Protein AF-A0A949UJE7-F1 (afdb_monomer_lite)

Secondary structure (DSSP, 8-state):
---------SPPEEEEE---BTTB-HHHHHHHHHHHTEEE-B-TT-TT---EEEEE---GGGHHHHS-GGGTTT--S-EEEEEHHHHHHTT-EE-EEE-HHHHHHHS-GGGGGGEEE-BSSSSS-B--GGG-EEEEESEEEPPTTTEEEEESSHHHHHHHHHHTTT--SSSEEEEHHHHT---

pLDDT: mean 89.1, std 13.37, range [36.25, 97.88]

Radius of gyration: 16.9 Å; chains: 1; bounding box: 40×35×50 Å

Sequence (183 aa):
MARAALQLPSAAMLTHFTRRSASGDAMDNLAAILRTGIIRGSTRMVRTKRVVVCLFDAPLSELNRLLVRNNRRRYEPFGIAMDKRYAFAMGARPVIYMPWPEASKMLDEQELWRVVAIDLGQTPPLDWTFEREWRIAEQLKLPSEGAVALVETWRDVDDLYERFEGAPPCAGIIPLRDLFGSA

Foldseek 3Di:
DPDDDPPDPPFQKKKAFAADDPVGGRLVLLLVCLVVLKDFFFLPQQPLSFGKGKIFRDDLLCCCVCQDPVNRVPGHQKIKMFGPVLVVVLPKDFADEEAPVCCVVPDDPVRSRSYRYWAVPDVVGDDDVNRSMIIDGGMDRHDQEGMEITHADVVSVVVQCVSVVNDRRYNYYDHSDVSNPDD

Structure (mmCIF, N/CA/C/O backbone):
data_AF-A0A949UJE7-F1
#
_entry.id   AF-A0A949UJE7-F1
#
loop_
_atom_site.group_PDB
_atom_site.id
_atom_site.type_symbol
_atom_site.label_atom_id
_atom_site.label_alt_id
_atom_site.label_comp_id
_atom_site.label_asym_id
_atom_site.label_entity_id
_atom_site.label_seq_id
_atom_site.pdbx_PDB_ins_code
_atom_site.Cartn_x
_atom_site.Cartn_y
_atom_site.Cartn_z
_atom_site.occupancy
_atom_site.B_iso_or_equiv
_atom_site.auth_seq_id
_atom_site.auth_comp_id
_atom_site.auth_asym_id
_atom_site.auth_atom_id
_atom_site.pdbx_PDB_model_num
ATOM 1 N N . MET A 1 1 ? 14.532 6.674 -28.596 1.00 40.28 1 MET A N 1
ATOM 2 C CA . MET A 1 1 ? 13.262 5.923 -28.686 1.00 40.28 1 MET A CA 1
ATOM 3 C C . MET A 1 1 ? 12.151 6.796 -28.136 1.00 40.28 1 MET A C 1
ATOM 5 O O . MET A 1 1 ? 12.329 7.355 -27.060 1.00 40.28 1 MET A O 1
ATOM 9 N N . ALA A 1 2 ? 11.066 6.987 -28.886 1.00 36.25 2 ALA A N 1
ATOM 10 C CA . ALA A 1 2 ? 9.925 7.765 -28.416 1.00 36.25 2 ALA A CA 1
ATOM 11 C C . ALA A 1 2 ? 9.284 7.031 -27.230 1.00 36.25 2 ALA A C 1
ATOM 13 O O . ALA A 1 2 ? 8.792 5.915 -27.379 1.00 36.25 2 ALA A O 1
ATOM 14 N N . ARG A 1 3 ? 9.367 7.634 -26.041 1.00 46.22 3 ARG A N 1
ATOM 15 C CA . ARG A 1 3 ? 8.728 7.131 -24.824 1.00 46.22 3 ARG A CA 1
ATOM 16 C C . ARG A 1 3 ? 7.220 7.289 -25.011 1.00 46.22 3 ARG A C 1
ATOM 18 O O . ARG A 1 3 ? 6.715 8.407 -24.991 1.00 46.22 3 ARG A O 1
ATOM 25 N N . ALA A 1 4 ? 6.520 6.190 -25.274 1.00 42.41 4 ALA A N 1
ATOM 26 C CA . ALA A 1 4 ? 5.067 6.201 -25.339 1.00 42.41 4 ALA A CA 1
ATOM 27 C C . ALA A 1 4 ? 4.520 6.452 -23.929 1.00 42.41 4 ALA A C 1
ATOM 29 O O . ALA A 1 4 ? 4.865 5.732 -22.991 1.00 42.41 4 ALA A O 1
ATOM 30 N N . ALA A 1 5 ? 3.692 7.485 -23.773 1.00 47.47 5 ALA A N 1
ATOM 31 C CA . ALA A 1 5 ? 2.951 7.696 -22.541 1.00 47.47 5 ALA A CA 1
ATOM 32 C C . ALA A 1 5 ? 2.023 6.493 -22.341 1.00 47.47 5 ALA A C 1
ATOM 34 O O . ALA A 1 5 ? 1.141 6.243 -23.164 1.00 47.47 5 ALA A O 1
ATOM 35 N N . LEU A 1 6 ? 2.252 5.723 -21.277 1.00 51.25 6 LEU A N 1
ATOM 36 C CA . LEU A 1 6 ? 1.380 4.615 -20.919 1.00 51.25 6 LEU A CA 1
ATOM 37 C C . LEU A 1 6 ? 0.020 5.218 -20.549 1.00 51.25 6 LEU A C 1
ATOM 39 O O . LEU A 1 6 ? -0.131 5.840 -19.496 1.00 51.25 6 LEU A O 1
ATOM 43 N N . GLN A 1 7 ? -0.959 5.094 -21.443 1.00 44.44 7 GLN A N 1
ATOM 44 C CA . GLN A 1 7 ? -2.322 5.531 -21.182 1.00 44.44 7 GLN A CA 1
ATOM 45 C C . GLN A 1 7 ? -2.954 4.491 -20.258 1.00 44.44 7 GLN A C 1
ATOM 47 O O . GLN A 1 7 ? -3.539 3.504 -20.700 1.00 44.44 7 GLN A O 1
ATOM 52 N N . LEU A 1 8 ? -2.758 4.673 -18.951 1.00 52.62 8 LEU A N 1
ATOM 53 C CA . LEU A 1 8 ? -3.473 3.883 -17.963 1.00 52.62 8 LEU A CA 1
ATOM 54 C C . LEU A 1 8 ? -4.967 4.122 -18.197 1.00 52.62 8 LEU A C 1
ATOM 56 O O . LEU A 1 8 ? -5.387 5.285 -18.224 1.00 52.62 8 LEU A O 1
ATOM 60 N N . PRO A 1 9 ? -5.782 3.074 -18.402 1.00 50.91 9 PRO A N 1
ATOM 61 C CA . PRO A 1 9 ? -7.221 3.264 -18.457 1.00 50.91 9 PRO A CA 1
ATOM 62 C C . PRO A 1 9 ? -7.663 4.005 -17.188 1.00 50.91 9 PRO A C 1
ATOM 64 O O . PRO A 1 9 ? -7.056 3.840 -16.131 1.00 50.91 9 PRO A O 1
ATOM 67 N N . SER A 1 10 ? -8.769 4.753 -17.255 1.00 52.16 10 SER A N 1
ATOM 68 C CA . SER A 1 10 ? -9.472 5.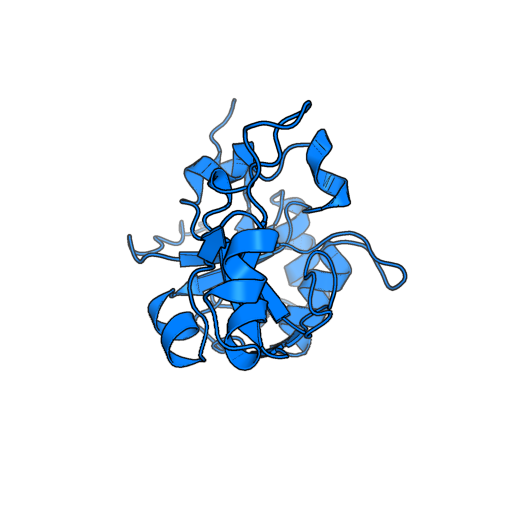328 -16.087 1.00 52.16 10 SER A CA 1
ATOM 69 C C . SER A 1 10 ? -9.968 4.256 -15.083 1.00 52.16 10 SER A C 1
ATOM 71 O O . SER A 1 10 ? -10.870 4.500 -14.279 1.00 52.16 10 SER A O 1
ATOM 73 N N . ALA A 1 11 ? -9.429 3.040 -15.161 1.00 56.62 11 ALA A N 1
ATOM 74 C CA . ALA A 1 11 ? -9.619 1.963 -14.226 1.00 56.62 11 ALA A CA 1
ATOM 75 C C . ALA A 1 11 ? -9.215 2.450 -12.835 1.00 56.62 11 ALA A C 1
ATOM 77 O O . ALA A 1 11 ? -8.152 3.037 -12.642 1.00 56.62 11 ALA A O 1
ATOM 78 N N . ALA A 1 12 ? -10.083 2.209 -11.857 1.00 79.12 12 ALA A N 1
ATOM 79 C CA . ALA A 1 12 ? -9.728 2.406 -10.467 1.00 79.12 12 ALA A CA 1
ATOM 80 C C . ALA A 1 12 ? -8.480 1.554 -10.175 1.00 79.12 12 ALA A C 1
ATOM 82 O O . ALA A 1 12 ? -8.520 0.330 -10.315 1.00 79.12 12 ALA A O 1
ATOM 83 N N . MET A 1 13 ? -7.369 2.205 -9.838 1.00 89.00 13 MET A N 1
ATOM 84 C CA . MET A 1 13 ? -6.111 1.553 -9.486 1.00 89.00 13 MET A CA 1
ATOM 85 C C . MET A 1 13 ? -5.962 1.561 -7.970 1.00 89.00 13 MET A C 1
ATOM 87 O O . MET A 1 13 ? -6.357 2.520 -7.311 1.00 89.00 13 MET A O 1
ATOM 91 N N . LEU A 1 14 ? -5.353 0.510 -7.431 1.00 94.38 14 LEU A N 1
ATOM 92 C CA . LEU A 1 14 ? -4.829 0.518 -6.074 1.00 94.38 14 LEU A CA 1
ATOM 93 C C . LEU A 1 14 ? -3.310 0.608 -6.120 1.00 94.38 14 LEU A C 1
ATOM 95 O O . LEU A 1 14 ? -2.672 -0.073 -6.926 1.00 94.38 14 LEU A O 1
ATOM 99 N N . THR A 1 15 ? -2.731 1.418 -5.238 1.00 94.88 15 THR A N 1
ATOM 100 C CA . THR A 1 15 ? -1.275 1.579 -5.142 1.00 94.88 15 THR A CA 1
ATOM 101 C C . THR A 1 15 ? -0.732 1.087 -3.810 1.00 94.88 15 THR A C 1
ATOM 103 O O . THR A 1 15 ? -1.336 1.332 -2.772 1.00 94.88 15 THR A O 1
ATOM 106 N N . HIS A 1 16 ? 0.433 0.449 -3.815 1.00 95.75 16 HIS A N 1
ATOM 107 C CA . HIS A 1 16 ? 1.223 0.136 -2.628 1.00 95.75 16 HIS A CA 1
ATOM 108 C C . HIS A 1 16 ? 2.543 0.900 -2.689 1.00 95.75 16 HIS A C 1
ATOM 110 O O . HIS A 1 16 ? 3.268 0.747 -3.669 1.00 95.75 16 HIS A O 1
ATOM 116 N N . PHE A 1 17 ? 2.882 1.665 -1.651 1.00 95.31 17 PHE A N 1
ATOM 117 C CA . PHE A 1 17 ? 4.167 2.362 -1.566 1.00 95.31 17 PHE A CA 1
ATOM 118 C C . PHE A 1 17 ? 5.094 1.712 -0.550 1.00 95.31 17 PHE A C 1
ATOM 120 O O . PHE A 1 17 ? 4.688 1.341 0.554 1.00 95.31 17 PHE A O 1
ATOM 127 N N . THR A 1 18 ? 6.359 1.608 -0.932 1.00 94.56 18 THR A N 1
ATOM 128 C CA . THR A 1 18 ? 7.440 1.131 -0.086 1.00 94.56 18 THR A CA 1
ATOM 129 C C . THR A 1 18 ? 8.048 2.297 0.693 1.00 94.56 18 THR A C 1
ATOM 131 O O . THR A 1 18 ? 7.679 3.465 0.559 1.00 94.56 18 THR A O 1
ATOM 134 N N . ARG A 1 19 ? 8.971 1.965 1.587 1.00 91.88 19 ARG A N 1
ATOM 135 C CA . ARG A 1 19 ? 9.751 2.914 2.380 1.00 91.88 19 ARG A CA 1
ATOM 136 C C . ARG A 1 19 ? 11.060 2.256 2.782 1.00 91.88 19 ARG A C 1
ATOM 138 O O . ARG A 1 19 ? 11.167 1.029 2.724 1.00 91.88 19 ARG A O 1
ATOM 145 N N . ARG A 1 20 ? 11.994 3.037 3.309 1.00 92.12 20 ARG A N 1
ATOM 146 C CA . ARG A 1 20 ? 13.190 2.527 3.970 1.00 92.12 20 ARG A CA 1
ATOM 147 C C . ARG A 1 20 ? 12.834 1.566 5.100 1.00 92.12 20 ARG A C 1
ATOM 149 O O . ARG A 1 20 ? 11.944 1.802 5.926 1.00 92.12 20 ARG A O 1
ATOM 156 N N . SER A 1 21 ? 13.596 0.489 5.139 1.00 87.12 21 SER A N 1
ATOM 157 C CA . SER A 1 21 ? 13.527 -0.586 6.116 1.00 87.12 21 SER A CA 1
ATOM 158 C C . SER A 1 21 ? 14.931 -0.897 6.637 1.00 87.12 21 SER A C 1
ATOM 160 O O . SER A 1 21 ? 15.907 -0.293 6.197 1.00 87.12 21 SER A O 1
ATOM 162 N N . ALA A 1 22 ? 15.048 -1.838 7.574 1.00 85.25 22 ALA A N 1
ATOM 163 C CA . ALA A 1 22 ? 16.358 -2.305 8.026 1.00 85.25 22 ALA A CA 1
ATOM 164 C C . ALA A 1 22 ? 17.133 -3.053 6.921 1.00 85.25 22 ALA A C 1
ATOM 166 O O . ALA A 1 22 ? 18.356 -3.081 6.956 1.00 85.25 22 ALA A O 1
ATOM 167 N N . SER A 1 23 ? 16.428 -3.641 5.948 1.00 82.69 23 SER A N 1
ATOM 168 C CA . SER A 1 23 ? 17.002 -4.460 4.874 1.00 82.69 23 SER A CA 1
ATOM 169 C C . SER A 1 23 ? 17.378 -3.685 3.610 1.00 82.69 23 SER A C 1
ATOM 171 O O . SER A 1 23 ? 17.918 -4.286 2.690 1.00 82.69 23 SER A O 1
ATOM 173 N N . GLY A 1 24 ? 17.072 -2.389 3.533 1.00 89.44 24 GLY A N 1
ATOM 174 C CA . GLY A 1 24 ? 17.290 -1.594 2.324 1.00 89.44 24 GLY A CA 1
ATOM 175 C C . GLY A 1 24 ? 16.433 -0.337 2.278 1.00 89.44 24 GLY A C 1
ATOM 176 O O . GLY A 1 24 ? 15.590 -0.094 3.158 1.00 89.44 24 GLY A O 1
ATOM 177 N N . ASP A 1 25 ? 16.664 0.479 1.256 1.00 94.19 25 ASP A N 1
ATOM 178 C CA . ASP A 1 25 ? 15.849 1.658 0.996 1.00 94.19 25 ASP A CA 1
ATOM 179 C C . ASP A 1 25 ? 14.515 1.315 0.298 1.00 94.19 25 ASP A C 1
ATOM 181 O O . ASP A 1 25 ? 14.117 0.154 0.168 1.00 94.19 25 ASP A O 1
ATOM 185 N N . ALA A 1 26 ? 13.745 2.342 -0.059 1.00 94.56 26 ALA A N 1
ATOM 186 C CA . ALA A 1 26 ? 12.455 2.154 -0.709 1.00 94.56 26 ALA A CA 1
ATOM 187 C C . ALA A 1 26 ? 12.574 1.545 -2.118 1.00 94.56 26 ALA A C 1
ATOM 189 O O . ALA A 1 26 ? 11.727 0.728 -2.494 1.00 94.56 26 ALA A O 1
ATOM 190 N N . MET A 1 27 ? 13.626 1.895 -2.863 1.00 96.56 27 MET A N 1
ATOM 191 C CA . MET A 1 27 ? 13.893 1.348 -4.191 1.00 96.56 27 MET A CA 1
ATOM 192 C C . MET A 1 27 ? 14.277 -0.131 -4.100 1.00 96.56 27 MET A C 1
ATOM 194 O O . MET A 1 27 ? 13.738 -0.955 -4.838 1.00 96.56 27 MET A O 1
ATOM 198 N N . ASP A 1 28 ? 15.124 -0.501 -3.136 1.00 96.88 28 ASP A N 1
ATOM 199 C CA . ASP A 1 28 ? 15.494 -1.899 -2.888 1.00 96.88 28 ASP A CA 1
ATOM 200 C C . ASP A 1 28 ? 14.263 -2.764 -2.592 1.00 96.88 28 ASP A C 1
ATOM 202 O O . ASP A 1 28 ? 14.112 -3.870 -3.118 1.00 96.88 28 ASP A O 1
ATOM 206 N N . ASN A 1 29 ? 13.338 -2.233 -1.790 1.00 96.56 29 ASN A N 1
ATOM 207 C CA . ASN A 1 29 ? 12.087 -2.907 -1.463 1.00 96.56 29 ASN A CA 1
ATOM 208 C C . ASN A 1 29 ? 11.166 -3.055 -2.684 1.00 96.56 29 ASN A C 1
ATOM 210 O O . ASN A 1 29 ? 10.552 -4.110 -2.856 1.00 96.56 29 ASN A O 1
ATOM 214 N N . LEU A 1 30 ? 11.093 -2.042 -3.554 1.00 97.44 30 LEU A N 1
ATOM 215 C CA . LEU A 1 30 ? 10.359 -2.133 -4.818 1.00 97.44 30 LEU A CA 1
ATOM 216 C C . LEU A 1 30 ? 10.973 -3.207 -5.730 1.00 97.44 30 LEU A C 1
ATOM 218 O O . LEU A 1 30 ? 10.256 -4.074 -6.231 1.00 97.44 30 LEU A O 1
ATOM 222 N N . ALA A 1 31 ? 12.298 -3.215 -5.884 1.00 97.00 31 ALA A N 1
ATOM 223 C CA . ALA A 1 31 ? 13.001 -4.227 -6.665 1.00 97.00 31 ALA A CA 1
ATOM 224 C C . ALA A 1 31 ? 12.800 -5.643 -6.089 1.00 97.00 31 ALA A C 1
ATOM 226 O O . ALA A 1 31 ? 12.638 -6.606 -6.838 1.00 97.00 31 ALA A O 1
ATOM 227 N N . ALA A 1 32 ? 12.752 -5.805 -4.764 1.00 96.88 32 ALA A N 1
ATOM 228 C CA . ALA A 1 32 ? 12.442 -7.090 -4.137 1.00 96.88 32 ALA A CA 1
ATOM 229 C C . ALA A 1 32 ? 11.008 -7.563 -4.442 1.00 96.88 32 ALA A C 1
ATOM 231 O O . ALA A 1 32 ? 10.800 -8.745 -4.733 1.00 96.88 32 ALA A O 1
ATOM 232 N N . ILE A 1 33 ? 10.027 -6.655 -4.415 1.00 96.81 33 ILE A N 1
ATOM 233 C CA . ILE A 1 33 ? 8.639 -6.954 -4.795 1.00 96.81 33 ILE A CA 1
ATOM 234 C C . ILE A 1 33 ? 8.574 -7.405 -6.255 1.00 96.81 33 ILE A C 1
ATOM 236 O O . ILE A 1 33 ? 7.990 -8.448 -6.535 1.00 96.81 33 ILE A O 1
ATOM 240 N N . LEU A 1 34 ? 9.214 -6.674 -7.170 1.00 96.44 34 LEU A N 1
ATOM 241 C CA . LEU A 1 34 ? 9.230 -7.013 -8.595 1.00 96.44 34 LEU A CA 1
ATOM 242 C C . LEU A 1 34 ? 9.892 -8.373 -8.847 1.00 96.44 34 LEU A C 1
ATOM 244 O O . LEU A 1 34 ? 9.320 -9.221 -9.523 1.00 96.44 34 LEU A O 1
ATOM 248 N N . ARG A 1 35 ? 11.046 -8.635 -8.225 1.00 96.12 35 ARG A N 1
ATOM 249 C CA . ARG A 1 35 ? 11.760 -9.914 -8.362 1.00 96.12 35 ARG A CA 1
ATOM 250 C C . ARG A 1 35 ? 10.963 -11.109 -7.836 1.00 96.12 35 ARG A C 1
ATOM 252 O O . ARG A 1 35 ? 11.073 -12.202 -8.377 1.00 96.12 35 ARG A O 1
ATOM 259 N N . THR A 1 36 ? 10.196 -10.921 -6.763 1.00 96.62 36 THR A N 1
ATOM 260 C CA . THR A 1 36 ? 9.416 -12.007 -6.143 1.00 96.62 36 THR A CA 1
ATOM 261 C C . THR A 1 36 ? 7.991 -12.114 -6.680 1.00 96.62 36 THR A C 1
ATOM 263 O O . THR A 1 36 ? 7.350 -13.145 -6.486 1.00 96.62 36 THR A O 1
ATOM 266 N N . GLY A 1 37 ? 7.472 -11.064 -7.322 1.00 96.38 37 GLY A N 1
ATOM 267 C CA . GLY A 1 37 ? 6.068 -10.952 -7.710 1.00 96.38 37 GLY A CA 1
ATOM 268 C C . GLY A 1 37 ? 5.109 -10.908 -6.516 1.00 96.38 37 GLY A C 1
ATOM 269 O O . GLY A 1 37 ? 3.938 -11.253 -6.671 1.00 96.38 37 GLY A O 1
ATOM 270 N N . ILE A 1 38 ? 5.586 -10.552 -5.316 1.00 97.00 38 ILE A N 1
ATOM 271 C CA . ILE A 1 38 ? 4.805 -10.603 -4.073 1.00 97.00 38 ILE A CA 1
ATOM 272 C C . ILE A 1 38 ? 5.013 -9.323 -3.263 1.00 97.00 38 ILE A C 1
ATOM 274 O O . ILE A 1 38 ? 6.133 -8.969 -2.897 1.00 97.00 38 ILE A O 1
ATOM 278 N N . ILE A 1 39 ? 3.908 -8.681 -2.889 1.00 97.38 39 ILE A N 1
ATOM 279 C CA . ILE A 1 39 ? 3.877 -7.686 -1.819 1.00 97.38 39 ILE A CA 1
ATOM 280 C C . ILE A 1 39 ? 3.621 -8.424 -0.508 1.00 97.38 39 ILE A C 1
ATOM 282 O O . ILE A 1 39 ? 2.563 -9.027 -0.323 1.00 97.38 39 ILE A O 1
ATOM 286 N N . ARG A 1 40 ? 4.591 -8.391 0.408 1.00 96.69 40 ARG A N 1
ATOM 287 C CA . ARG A 1 40 ? 4.452 -8.994 1.739 1.00 96.69 40 ARG A CA 1
ATOM 288 C C . ARG A 1 40 ? 3.751 -8.028 2.683 1.00 96.69 40 ARG A C 1
ATOM 290 O O . ARG A 1 40 ? 4.083 -6.844 2.724 1.00 96.69 40 ARG A O 1
ATOM 297 N N . GLY A 1 41 ? 2.799 -8.540 3.449 1.00 95.69 41 GLY A N 1
ATOM 298 C CA . GLY A 1 41 ? 2.109 -7.770 4.465 1.00 95.69 41 GLY A CA 1
ATOM 299 C C . GLY A 1 41 ? 2.983 -7.481 5.679 1.00 95.69 41 GLY A C 1
ATOM 300 O O . GLY A 1 41 ? 4.073 -8.024 5.862 1.00 95.69 41 GLY A O 1
ATOM 301 N N . SER A 1 42 ? 2.478 -6.609 6.543 1.00 93.75 42 SER A N 1
ATOM 302 C CA . SER A 1 42 ? 3.075 -6.309 7.838 1.00 93.75 42 SER A CA 1
ATOM 303 C C . SER A 1 42 ? 1.993 -6.149 8.899 1.00 93.75 42 SER A C 1
ATOM 305 O O . SER A 1 42 ? 0.820 -5.965 8.590 1.00 93.75 42 SER A O 1
ATOM 307 N N . THR A 1 43 ? 2.395 -6.165 10.164 1.00 94.50 43 THR A N 1
ATOM 308 C CA . THR A 1 43 ? 1.508 -5.885 11.304 1.00 94.50 43 THR A CA 1
ATOM 309 C C . THR A 1 43 ? 1.503 -4.398 11.684 1.00 94.50 43 THR A C 1
ATOM 311 O O . THR A 1 43 ? 0.914 -3.989 12.691 1.00 94.50 43 THR A O 1
ATOM 314 N N . ARG A 1 44 ? 2.215 -3.559 10.916 1.00 86.81 44 ARG A N 1
ATOM 315 C CA . ARG A 1 44 ? 2.413 -2.141 11.224 1.00 86.81 44 ARG A CA 1
ATOM 316 C C . ARG A 1 44 ? 1.108 -1.387 10.999 1.00 86.81 44 ARG 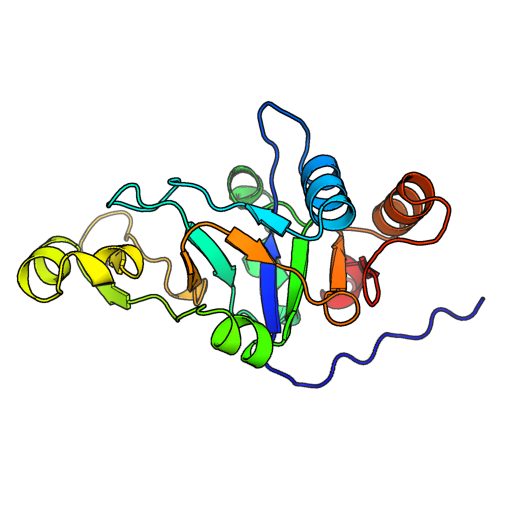A C 1
ATOM 318 O O . ARG A 1 44 ? 0.495 -1.528 9.954 1.00 86.81 44 ARG A O 1
ATOM 325 N N . MET A 1 45 ? 0.727 -0.534 11.951 1.00 84.00 45 MET A N 1
ATOM 326 C CA . MET A 1 45 ? -0.501 0.282 11.876 1.00 84.00 45 MET A CA 1
ATOM 327 C C . MET A 1 45 ? -1.804 -0.545 11.843 1.00 84.00 45 MET A C 1
ATOM 329 O O . MET A 1 45 ? -2.873 -0.010 11.566 1.00 84.00 45 MET A O 1
ATOM 333 N N . VAL A 1 46 ? -1.729 -1.826 12.223 1.00 90.94 46 VAL A N 1
ATOM 334 C CA . VAL A 1 46 ? -2.883 -2.704 12.436 1.00 90.94 46 VAL A CA 1
ATOM 335 C C . VAL A 1 46 ? -3.009 -2.992 13.927 1.00 90.94 46 VAL A C 1
ATOM 337 O O . VAL A 1 46 ? -2.101 -3.557 14.542 1.00 90.94 46 VAL A O 1
ATOM 340 N N . ARG A 1 47 ? -4.135 -2.607 14.536 1.00 90.56 47 ARG A N 1
ATOM 341 C CA . ARG A 1 47 ? -4.341 -2.771 15.987 1.00 90.56 47 ARG A CA 1
ATOM 342 C C . ARG A 1 47 ? -4.400 -4.238 16.412 1.00 90.56 47 ARG A C 1
ATOM 344 O O . ARG A 1 47 ? -3.845 -4.572 17.451 1.00 90.56 47 ARG A O 1
ATOM 351 N N . THR A 1 48 ? -4.975 -5.108 15.581 1.00 91.50 48 THR A N 1
ATOM 352 C CA . THR A 1 48 ? -5.071 -6.559 15.831 1.00 91.50 48 THR A CA 1
ATOM 353 C C . THR A 1 48 ? -3.760 -7.316 15.644 1.00 91.50 48 THR A C 1
ATOM 355 O O . THR A 1 48 ? -3.718 -8.514 15.892 1.00 91.50 48 THR A O 1
ATOM 358 N N . LYS A 1 49 ? -2.695 -6.661 15.157 1.00 93.44 49 LYS A N 1
ATOM 359 C CA . LYS A 1 49 ? -1.430 -7.310 14.767 1.00 93.44 49 LYS A CA 1
ATOM 360 C C . LYS A 1 49 ? -1.564 -8.392 13.690 1.00 93.44 49 LYS A C 1
ATOM 362 O O . LYS A 1 49 ? -0.596 -9.107 13.450 1.00 93.44 49 LYS A O 1
ATOM 367 N N . ARG A 1 50 ? -2.700 -8.482 12.992 1.00 95.00 50 ARG A N 1
ATOM 368 C CA . ARG A 1 50 ? -2.814 -9.323 11.796 1.00 95.00 50 ARG A CA 1
ATOM 369 C C . ARG A 1 50 ? -1.876 -8.799 10.709 1.00 95.00 50 ARG A C 1
ATOM 371 O O . ARG A 1 50 ? -1.732 -7.585 10.549 1.00 95.00 50 ARG A O 1
ATOM 378 N N . VAL A 1 51 ? -1.237 -9.707 9.981 1.00 97.00 51 VAL A N 1
ATOM 379 C CA . VAL A 1 51 ? -0.392 -9.359 8.837 1.00 97.00 51 VAL A CA 1
ATOM 380 C C . VAL A 1 51 ? -1.299 -8.953 7.680 1.00 97.00 51 VAL A C 1
ATOM 382 O O . VAL A 1 51 ? -2.171 -9.717 7.268 1.00 97.00 51 VAL A O 1
ATOM 385 N N . VAL A 1 52 ? -1.117 -7.737 7.163 1.00 97.44 52 VAL A N 1
ATOM 386 C CA . VAL A 1 52 ? -1.885 -7.225 6.020 1.00 97.44 52 VAL A CA 1
ATOM 387 C C . VAL A 1 52 ? -0.996 -6.434 5.068 1.00 97.44 52 VAL A C 1
ATOM 389 O O . VAL A 1 52 ? -0.023 -5.800 5.483 1.00 97.44 52 VAL A O 1
ATOM 392 N N . VAL A 1 53 ? -1.347 -6.430 3.788 1.00 97.44 53 VAL A N 1
ATOM 393 C CA . VAL A 1 53 ? -0.853 -5.446 2.821 1.00 97.44 53 VAL A CA 1
ATOM 394 C C . VAL A 1 53 ? -1.839 -4.285 2.789 1.00 97.44 53 VAL A C 1
ATOM 396 O O . VAL A 1 53 ? -3.034 -4.503 2.601 1.00 97.44 53 VAL A O 1
ATOM 399 N N . CYS A 1 54 ? -1.328 -3.066 2.953 1.00 95.81 54 CYS A N 1
ATOM 400 C CA . CYS A 1 54 ? -2.091 -1.826 2.823 1.00 95.81 54 CYS A CA 1
ATOM 401 C C . CYS A 1 54 ? -1.933 -1.266 1.405 1.00 95.81 54 CYS A C 1
ATOM 403 O O . CYS A 1 54 ? -0.822 -1.245 0.862 1.00 95.81 54 CYS A O 1
ATOM 405 N N . LEU A 1 55 ? -3.036 -0.804 0.830 1.00 96.12 55 LEU A N 1
ATOM 406 C CA . LEU A 1 55 ? -3.131 -0.223 -0.502 1.00 96.12 55 LEU A CA 1
ATOM 407 C C . LEU A 1 55 ? -3.898 1.103 -0.422 1.00 96.12 55 LEU A C 1
ATOM 409 O O . LEU A 1 55 ? -4.793 1.246 0.406 1.00 96.12 55 LEU A O 1
ATOM 413 N N . PHE A 1 56 ? -3.601 2.038 -1.315 1.00 93.56 56 PHE A N 1
ATOM 414 C CA . PHE A 1 56 ? -4.323 3.301 -1.457 1.00 93.56 56 PHE A CA 1
ATOM 415 C C . PHE A 1 56 ? -5.235 3.257 -2.674 1.00 93.56 56 PHE A C 1
ATOM 417 O O . PHE A 1 56 ? -4.795 2.857 -3.751 1.00 93.56 56 PHE A O 1
ATOM 424 N N . ASP A 1 57 ? -6.466 3.731 -2.513 1.00 92.25 57 ASP A N 1
ATOM 425 C CA . ASP A 1 57 ? -7.418 4.006 -3.595 1.00 92.25 57 ASP A CA 1
ATOM 426 C C . ASP A 1 57 ? -7.436 5.510 -3.900 1.00 92.25 57 ASP A C 1
ATOM 428 O O . ASP A 1 57 ? -8.478 6.168 -3.833 1.00 92.25 57 ASP A O 1
ATOM 432 N N . ALA A 1 58 ? -6.252 6.067 -4.156 1.00 79.69 58 ALA A N 1
ATOM 433 C CA . ALA A 1 58 ? -6.065 7.471 -4.493 1.00 79.69 58 ALA A CA 1
ATOM 434 C C . ALA A 1 58 ? -5.812 7.614 -6.003 1.00 79.69 58 ALA A C 1
ATOM 436 O O . ALA A 1 58 ? -4.986 6.875 -6.552 1.00 79.69 58 ALA A O 1
ATOM 437 N N . PRO A 1 59 ? -6.474 8.565 -6.692 1.00 77.75 59 PRO A N 1
ATOM 438 C CA . PRO A 1 59 ? -6.105 8.925 -8.055 1.00 77.75 59 PRO A CA 1
ATOM 439 C C . PRO A 1 59 ? -4.614 9.264 -8.135 1.00 77.75 59 PRO A C 1
ATOM 441 O O . PRO A 1 59 ? -4.075 9.907 -7.233 1.00 77.75 59 PRO A O 1
ATOM 444 N N . LEU A 1 60 ? -3.946 8.884 -9.230 1.00 75.50 60 LEU A N 1
ATOM 445 C CA . LEU A 1 60 ? -2.508 9.134 -9.382 1.00 7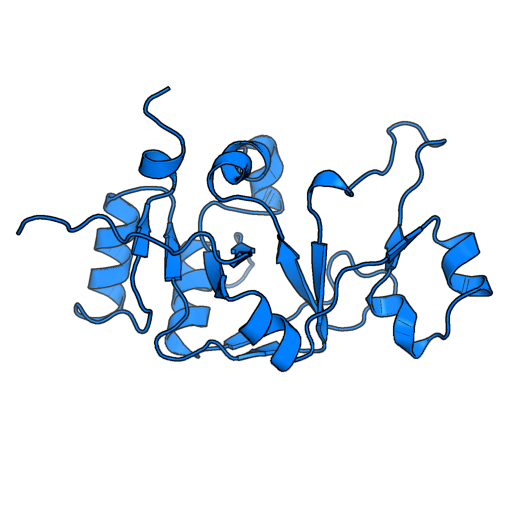5.50 60 LEU A CA 1
ATOM 446 C C . LEU A 1 60 ? -2.146 10.623 -9.244 1.00 75.50 60 LEU A C 1
ATOM 448 O O . LEU A 1 60 ? -1.097 10.949 -8.697 1.00 75.50 60 LEU A O 1
ATOM 452 N N . SER A 1 61 ? -3.037 11.522 -9.669 1.00 73.06 61 SER A N 1
ATOM 453 C CA . SER A 1 61 ? -2.891 12.976 -9.531 1.00 73.06 61 SER A CA 1
ATOM 454 C C . SER A 1 61 ? -2.905 13.475 -8.081 1.00 73.06 61 SER A C 1
ATOM 456 O O . SER A 1 61 ? -2.369 14.545 -7.806 1.00 73.06 61 SER A O 1
ATOM 458 N N . GLU A 1 62 ? -3.487 12.722 -7.146 1.00 79.38 62 GLU A N 1
ATOM 459 C CA . GLU A 1 62 ? -3.569 13.084 -5.725 1.00 79.38 62 GLU A CA 1
ATOM 460 C C . GLU A 1 62 ? -2.429 12.487 -4.890 1.00 79.38 62 GLU A C 1
ATOM 462 O O . GLU A 1 62 ? -2.252 12.846 -3.722 1.00 79.38 62 GLU A O 1
ATOM 467 N N . LEU A 1 63 ? -1.602 11.615 -5.480 1.00 83.56 63 LEU A N 1
ATOM 468 C CA . LEU A 1 63 ? -0.470 11.008 -4.780 1.00 83.56 63 LEU A CA 1
ATOM 469 C C . LEU A 1 63 ? 0.560 12.043 -4.311 1.00 83.56 63 LEU A C 1
ATOM 471 O O . LEU A 1 63 ? 1.268 11.783 -3.341 1.00 83.56 63 LEU A O 1
ATOM 475 N N . ASN A 1 64 ? 0.627 13.229 -4.925 1.00 82.69 64 ASN A N 1
ATOM 476 C CA . ASN A 1 64 ? 1.499 14.316 -4.469 1.00 82.69 64 ASN A CA 1
ATOM 477 C C . ASN A 1 64 ? 1.175 14.792 -3.041 1.00 82.69 64 ASN A C 1
ATOM 479 O O . ASN A 1 64 ? 2.073 15.259 -2.342 1.00 82.69 64 ASN A O 1
ATOM 483 N N . ARG A 1 65 ? -0.075 14.637 -2.582 1.00 82.31 65 ARG A N 1
ATOM 484 C CA . ARG A 1 65 ? -0.499 14.942 -1.205 1.00 82.31 65 ARG A CA 1
ATOM 485 C C . ARG A 1 65 ? -0.075 13.852 -0.222 1.00 82.31 65 ARG A C 1
ATOM 487 O O . ARG A 1 65 ? 0.197 14.147 0.938 1.00 82.31 65 ARG A O 1
ATOM 494 N N . LEU A 1 66 ? 0.011 12.606 -0.689 1.00 82.00 66 LEU A N 1
ATOM 495 C CA . LEU A 1 66 ? 0.423 11.450 0.110 1.00 82.00 66 LEU A CA 1
ATOM 496 C C . LEU A 1 66 ? 1.948 11.339 0.225 1.00 82.00 66 LEU A C 1
ATOM 498 O O . LEU A 1 66 ? 2.477 11.101 1.314 1.00 82.00 66 LEU A O 1
ATOM 502 N N . LEU A 1 67 ? 2.656 11.552 -0.885 1.00 85.12 67 LEU A N 1
ATOM 503 C CA . LEU A 1 67 ? 4.097 11.334 -1.052 1.00 85.12 67 LEU A CA 1
ATOM 504 C C . LEU A 1 67 ? 4.926 12.593 -0.751 1.00 85.12 67 LEU A C 1
ATOM 506 O O . LEU A 1 67 ? 5.928 12.891 -1.405 1.00 85.12 67 LEU A O 1
ATOM 510 N N . VAL A 1 68 ? 4.514 13.346 0.268 1.00 84.69 68 VAL A N 1
ATOM 511 C CA . VAL A 1 68 ? 5.221 14.547 0.728 1.00 84.69 68 VAL A CA 1
ATOM 512 C C . VAL A 1 68 ? 6.441 14.192 1.577 1.00 84.69 68 VAL A C 1
ATOM 514 O O . VAL A 1 68 ? 6.476 13.168 2.263 1.00 84.69 68 VAL A O 1
ATOM 517 N N . ARG A 1 69 ? 7.444 15.081 1.610 1.00 82.19 69 ARG A N 1
ATOM 518 C CA . ARG A 1 69 ? 8.685 14.881 2.391 1.00 82.19 69 ARG A CA 1
ATOM 519 C C . ARG A 1 69 ? 8.419 14.515 3.854 1.00 82.19 69 ARG A C 1
ATOM 521 O O . ARG A 1 69 ? 9.046 13.595 4.374 1.00 82.19 69 ARG A O 1
ATOM 528 N N . ASN A 1 70 ? 7.447 15.174 4.484 1.00 83.25 70 ASN A N 1
ATOM 529 C CA . ASN A 1 70 ? 7.095 14.940 5.887 1.00 83.25 70 ASN A CA 1
ATOM 530 C C . ASN A 1 70 ? 6.491 13.545 6.134 1.00 83.25 70 ASN A C 1
ATOM 532 O O . ASN A 1 70 ? 6.523 13.060 7.264 1.00 83.25 70 ASN A O 1
ATOM 536 N N . ASN A 1 71 ? 5.994 12.877 5.088 1.00 82.50 71 ASN A N 1
ATOM 537 C CA . ASN A 1 71 ? 5.389 11.551 5.168 1.00 82.50 71 ASN A CA 1
ATOM 538 C C . ASN A 1 71 ? 6.324 10.416 4.707 1.00 82.50 71 ASN A C 1
ATOM 540 O O . ASN A 1 71 ? 5.951 9.247 4.787 1.00 82.50 71 ASN A O 1
ATOM 544 N N . ARG A 1 72 ? 7.577 10.714 4.318 1.00 85.38 72 ARG A N 1
ATOM 545 C CA . ARG A 1 72 ? 8.555 9.708 3.839 1.00 85.38 72 ARG A CA 1
ATOM 546 C C . ARG A 1 72 ? 8.894 8.614 4.851 1.00 85.38 72 ARG A C 1
ATOM 548 O O . ARG A 1 72 ? 9.293 7.518 4.483 1.00 85.38 72 ARG A O 1
ATOM 555 N N . ARG A 1 73 ? 8.671 8.858 6.148 1.00 84.56 73 ARG A N 1
ATOM 556 C CA . ARG A 1 73 ? 8.776 7.806 7.180 1.00 84.56 73 ARG A CA 1
ATOM 557 C C . ARG A 1 73 ? 7.723 6.703 7.012 1.00 84.56 73 ARG A C 1
ATOM 559 O O . ARG A 1 73 ? 7.908 5.592 7.527 1.00 84.56 73 ARG A O 1
ATOM 566 N N . ARG A 1 74 ? 6.597 7.011 6.363 1.00 83.44 74 ARG A N 1
ATOM 567 C CA . ARG A 1 74 ? 5.511 6.070 6.085 1.00 83.44 74 ARG A CA 1
ATOM 568 C C . ARG A 1 74 ? 5.543 5.583 4.648 1.00 83.44 74 ARG A C 1
ATOM 570 O O . ARG A 1 74 ? 5.482 4.371 4.481 1.00 83.44 74 ARG A O 1
ATOM 577 N N . TYR A 1 75 ? 5.678 6.491 3.687 1.00 87.69 75 TYR A N 1
ATOM 578 C CA . TYR A 1 75 ? 5.588 6.176 2.265 1.00 87.69 75 TYR A CA 1
ATOM 579 C C . TYR A 1 75 ? 6.608 6.998 1.484 1.00 87.69 75 TYR A C 1
ATOM 581 O O . TYR A 1 75 ? 6.614 8.228 1.549 1.00 87.69 75 TYR A O 1
ATOM 589 N N . GLU A 1 76 ? 7.482 6.313 0.761 1.00 92.88 76 GLU A N 1
ATOM 590 C CA . GLU A 1 76 ? 8.398 6.917 -0.198 1.00 92.88 76 GLU A CA 1
ATOM 591 C C . GLU A 1 76 ? 7.839 6.744 -1.620 1.00 92.88 76 GLU A C 1
ATOM 593 O O . GLU A 1 76 ? 6.996 5.874 -1.839 1.00 92.88 76 GLU A O 1
ATOM 598 N N . PRO A 1 77 ? 8.256 7.578 -2.589 1.00 93.75 77 PRO A N 1
ATOM 599 C CA . PRO A 1 77 ? 7.720 7.580 -3.956 1.00 93.75 77 PRO A CA 1
ATOM 600 C C . PRO A 1 77 ? 8.201 6.392 -4.812 1.00 93.75 77 PRO A C 1
ATOM 602 O O . PRO A 1 77 ? 8.592 6.562 -5.962 1.00 93.75 77 PRO A O 1
ATOM 605 N N . PHE A 1 78 ? 8.160 5.187 -4.246 1.00 95.81 78 PHE A N 1
ATOM 606 C CA . PHE A 1 78 ? 8.496 3.918 -4.882 1.00 95.81 78 PHE A CA 1
ATOM 607 C C . PHE A 1 78 ? 7.386 2.922 -4.565 1.00 95.81 78 PHE A C 1
ATOM 609 O O . PHE A 1 78 ? 7.046 2.724 -3.400 1.00 95.81 78 PHE A O 1
ATOM 616 N N . GLY A 1 79 ? 6.767 2.321 -5.575 1.00 95.62 79 GLY A N 1
ATOM 617 C CA . GLY A 1 79 ? 5.571 1.522 -5.344 1.00 95.62 79 GLY A CA 1
ATOM 618 C C . GLY A 1 79 ? 5.078 0.733 -6.543 1.00 95.62 79 GLY A C 1
ATOM 619 O O . GLY A 1 79 ? 5.687 0.731 -7.607 1.00 95.62 79 GLY A O 1
ATOM 620 N N . ILE A 1 80 ? 3.949 0.061 -6.349 1.00 95.88 80 ILE A N 1
ATOM 621 C CA . ILE A 1 80 ? 3.246 -0.708 -7.375 1.00 95.88 80 ILE A CA 1
ATOM 622 C C . ILE A 1 80 ? 1.822 -0.185 -7.493 1.00 95.88 80 ILE A C 1
ATOM 624 O O . ILE A 1 80 ? 1.135 -0.064 -6.483 1.00 95.88 80 ILE A O 1
ATOM 628 N N . ALA A 1 81 ? 1.365 0.059 -8.715 1.00 94.31 81 ALA A N 1
ATOM 629 C CA . ALA A 1 81 ? -0.034 0.274 -9.052 1.00 94.31 81 ALA A CA 1
ATOM 630 C C . ALA A 1 81 ? -0.608 -0.976 -9.734 1.00 94.31 81 ALA A C 1
ATOM 632 O O . ALA A 1 81 ? 0.065 -1.599 -10.555 1.00 94.31 81 ALA A O 1
ATOM 633 N N . MET A 1 82 ? -1.853 -1.335 -9.428 1.00 93.75 82 MET A N 1
ATOM 634 C CA . MET A 1 82 ? -2.558 -2.440 -10.087 1.00 93.75 82 MET A CA 1
ATOM 635 C C . MET A 1 82 ? -4.061 -2.187 -10.199 1.00 93.75 82 MET A C 1
ATOM 637 O O . MET A 1 82 ? -4.622 -1.395 -9.442 1.00 93.75 82 MET A O 1
ATOM 641 N N . ASP A 1 83 ? -4.717 -2.908 -11.110 1.00 92.00 83 ASP A N 1
ATOM 642 C CA . ASP A 1 83 ? -6.169 -2.857 -11.292 1.00 92.00 83 ASP A CA 1
ATOM 643 C C . ASP A 1 83 ? -6.899 -3.245 -9.988 1.00 92.00 83 ASP A C 1
ATOM 645 O O . ASP A 1 83 ? -6.647 -4.288 -9.374 1.00 92.00 83 ASP A O 1
ATOM 649 N N . LYS A 1 84 ? -7.829 -2.396 -9.546 1.00 92.50 84 LYS A N 1
ATOM 650 C CA . LYS A 1 84 ? -8.591 -2.605 -8.308 1.00 92.50 84 LYS A CA 1
ATOM 651 C C . LYS A 1 84 ? -9.488 -3.837 -8.355 1.00 92.50 84 LYS A C 1
ATOM 653 O O . LYS A 1 84 ? -9.703 -4.460 -7.318 1.00 92.50 84 LYS A O 1
ATOM 658 N N . ARG A 1 85 ? -10.005 -4.219 -9.528 1.00 92.69 85 ARG A N 1
ATOM 659 C CA . ARG A 1 85 ? -10.801 -5.445 -9.698 1.00 92.69 85 ARG A CA 1
ATOM 660 C C . ARG A 1 85 ? -9.923 -6.671 -9.496 1.00 92.69 85 ARG A C 1
ATOM 662 O O . ARG A 1 85 ? -10.368 -7.608 -8.840 1.00 92.69 85 ARG A O 1
ATOM 669 N N . TYR A 1 86 ? -8.679 -6.644 -9.989 1.00 93.94 86 TYR A N 1
ATOM 670 C CA . TYR A 1 86 ? -7.702 -7.694 -9.690 1.00 93.94 86 TYR A CA 1
ATOM 671 C C . TYR A 1 86 ? -7.472 -7.804 -8.180 1.00 93.94 86 TYR A C 1
ATOM 673 O O . TYR A 1 86 ? -7.668 -8.872 -7.604 1.00 93.94 86 TYR A O 1
ATOM 681 N N . ALA A 1 87 ? -7.142 -6.695 -7.513 1.00 95.38 87 ALA A N 1
ATOM 682 C CA . ALA A 1 87 ? -6.911 -6.705 -6.071 1.00 95.38 87 ALA A CA 1
ATOM 683 C C . ALA A 1 87 ? -8.144 -7.202 -5.289 1.00 95.38 87 ALA A C 1
ATOM 685 O O . ALA A 1 87 ? -8.012 -8.014 -4.373 1.00 95.38 87 ALA A O 1
ATOM 686 N N . PHE A 1 88 ? -9.352 -6.779 -5.678 1.00 96.06 88 PHE A N 1
ATOM 687 C CA . PHE A 1 88 ? -10.601 -7.250 -5.076 1.00 96.06 88 PHE A CA 1
ATOM 688 C C . PHE A 1 88 ? -10.811 -8.759 -5.267 1.00 96.06 88 PHE A C 1
ATOM 690 O O . PHE A 1 88 ? -11.184 -9.445 -4.309 1.00 96.06 88 PHE A O 1
ATOM 697 N N . ALA A 1 89 ? -10.536 -9.285 -6.465 1.00 95.44 89 ALA A N 1
ATOM 698 C CA . ALA A 1 89 ? -10.598 -10.717 -6.760 1.00 95.44 89 ALA A CA 1
ATOM 699 C C . ALA A 1 89 ? -9.580 -11.525 -5.935 1.00 95.44 89 ALA A C 1
ATOM 701 O O . ALA A 1 89 ? -9.877 -12.643 -5.526 1.00 95.44 89 ALA A O 1
ATOM 702 N N . MET A 1 90 ? -8.428 -10.930 -5.611 1.00 96.62 90 MET A N 1
ATOM 703 C CA . MET A 1 90 ? -7.423 -11.518 -4.717 1.00 96.62 90 MET A CA 1
ATOM 704 C C . MET A 1 90 ? -7.791 -11.436 -3.226 1.00 96.62 90 MET A C 1
ATOM 706 O O . MET A 1 90 ? -7.065 -11.967 -2.391 1.00 96.62 90 MET A O 1
ATOM 710 N N . GLY A 1 91 ? -8.908 -10.795 -2.872 1.00 96.75 91 GLY A N 1
ATOM 711 C CA . GLY A 1 91 ? -9.379 -10.685 -1.490 1.00 96.75 91 GLY A CA 1
ATOM 712 C C . GLY A 1 91 ? -9.101 -9.337 -0.825 1.00 96.75 91 GLY A C 1
ATOM 713 O O . GLY A 1 91 ? -9.406 -9.180 0.356 1.00 96.75 91 GLY A O 1
ATOM 714 N N . ALA A 1 92 ? -8.582 -8.344 -1.554 1.00 97.50 92 ALA A N 1
ATOM 715 C CA . ALA A 1 92 ? -8.476 -6.992 -1.019 1.00 97.50 92 ALA A CA 1
ATOM 716 C C . ALA A 1 92 ? -9.866 -6.397 -0.760 1.00 97.50 92 ALA A C 1
ATOM 718 O O . ALA A 1 92 ? -10.801 -6.569 -1.552 1.00 97.50 92 ALA A O 1
ATOM 719 N N . ARG A 1 93 ? -10.014 -5.687 0.354 1.00 97.38 93 ARG A N 1
ATOM 720 C CA . ARG A 1 93 ? -11.258 -5.028 0.758 1.00 97.38 93 ARG A CA 1
ATOM 721 C C . ARG A 1 93 ? -10.966 -3.609 1.242 1.00 97.38 93 ARG A C 1
ATOM 723 O O . ARG A 1 93 ? -9.897 -3.390 1.813 1.00 97.38 93 ARG A O 1
ATOM 730 N N . PRO A 1 94 ? -11.898 -2.659 1.053 1.00 97.06 94 PRO A N 1
ATOM 731 C CA . PRO A 1 94 ? -11.784 -1.350 1.678 1.00 97.06 94 PRO A CA 1
ATOM 732 C C . PRO A 1 94 ? -11.770 -1.497 3.204 1.00 97.06 94 PRO A C 1
ATOM 734 O O . PRO A 1 94 ? -12.417 -2.397 3.760 1.00 97.06 94 PRO A O 1
ATOM 737 N N . VAL A 1 95 ? -11.030 -0.614 3.871 1.00 97.31 95 VAL A N 1
ATOM 738 C CA . VAL A 1 95 ? -11.038 -0.533 5.334 1.00 97.31 95 VAL A CA 1
ATOM 739 C C . VAL A 1 95 ? -12.361 0.031 5.857 1.00 97.31 95 VAL A C 1
ATOM 741 O O . VAL A 1 95 ? -13.117 0.687 5.141 1.00 97.31 95 VAL A O 1
ATOM 744 N N . ILE A 1 96 ? -12.625 -0.212 7.137 1.00 97.38 96 ILE A N 1
ATOM 745 C CA . ILE A 1 96 ? -13.729 0.363 7.901 1.00 97.38 96 ILE A CA 1
ATOM 746 C C . ILE A 1 96 ? -13.130 1.435 8.812 1.00 97.38 96 ILE A C 1
ATOM 748 O O . ILE A 1 96 ? -12.401 1.116 9.754 1.00 97.38 96 ILE A O 1
ATOM 752 N N . TYR A 1 97 ? -13.427 2.701 8.531 1.00 97.12 97 TYR A N 1
ATOM 753 C CA . TYR A 1 97 ? -13.063 3.811 9.409 1.00 97.12 97 TYR A CA 1
ATOM 754 C C . TYR A 1 97 ? -14.085 3.913 10.537 1.00 97.12 97 TYR A C 1
ATOM 756 O O . TYR A 1 97 ? -15.256 4.190 10.289 1.00 97.12 97 TYR A O 1
ATOM 764 N N . MET A 1 98 ? -13.656 3.643 11.768 1.00 96.31 98 MET A N 1
ATOM 765 C CA . MET A 1 98 ? -14.541 3.637 12.937 1.00 96.31 98 MET A CA 1
ATOM 766 C C . MET A 1 98 ? -13.736 3.856 14.225 1.00 96.31 98 MET A C 1
ATOM 768 O O . MET A 1 98 ? -12.597 3.380 14.305 1.00 96.31 98 MET A O 1
ATOM 772 N N . PRO A 1 99 ? -14.284 4.532 15.252 1.00 96.06 99 PRO A N 1
ATOM 773 C CA . PRO A 1 99 ? -13.668 4.561 16.572 1.00 96.06 99 PRO A CA 1
ATOM 774 C C . PRO A 1 99 ? -13.421 3.143 17.087 1.00 96.06 99 PRO A C 1
ATOM 776 O O . PRO A 1 99 ? -14.304 2.287 17.087 1.00 96.06 99 PRO A O 1
ATOM 779 N N . TRP A 1 100 ? -12.199 2.866 17.543 1.00 95.38 100 TRP A N 1
ATOM 780 C CA . TRP A 1 100 ? -11.834 1.505 17.950 1.00 95.38 100 TRP A CA 1
ATOM 781 C C . TRP A 1 100 ? -12.735 0.900 19.041 1.00 95.38 100 TRP A C 1
ATOM 783 O O . TRP A 1 100 ? -13.074 -0.275 18.907 1.00 95.38 100 TRP A O 1
ATOM 793 N N . PRO A 1 101 ? -13.149 1.643 20.092 1.00 95.25 101 PRO A N 1
ATOM 794 C CA . PRO A 1 101 ? -14.044 1.095 21.111 1.00 95.25 101 PRO A CA 1
ATOM 795 C C . PRO A 1 101 ? -15.408 0.649 20.566 1.00 95.25 101 PRO A C 1
ATOM 797 O O . PRO A 1 101 ? -16.021 -0.248 21.142 1.00 95.25 101 PRO A O 1
ATOM 800 N N . GLU A 1 102 ? -15.883 1.267 19.481 1.00 96.56 102 GLU A N 1
ATOM 801 C CA . GLU A 1 102 ? -17.114 0.871 18.788 1.00 96.56 102 GLU A CA 1
ATOM 802 C C . GLU A 1 102 ? -16.863 -0.380 17.947 1.00 96.56 102 GLU A C 1
ATOM 804 O O . GLU A 1 102 ? -17.556 -1.386 18.107 1.00 96.56 102 GLU A O 1
ATOM 809 N N . ALA A 1 103 ? -15.797 -0.369 17.141 1.00 96.75 103 ALA A N 1
ATOM 810 C CA . ALA A 1 103 ? -15.427 -1.494 16.290 1.00 96.75 103 ALA A CA 1
ATOM 811 C C . ALA A 1 103 ? -15.246 -2.795 17.086 1.00 96.75 103 ALA A C 1
ATOM 813 O O . ALA A 1 103 ? -15.773 -3.829 16.686 1.00 96.75 103 ALA A O 1
ATOM 814 N N . SER A 1 104 ? -14.584 -2.740 18.249 1.00 94.81 104 SER A N 1
ATOM 815 C CA . SER A 1 104 ? -14.376 -3.914 19.110 1.00 94.81 104 SER A CA 1
ATOM 816 C C . SER A 1 104 ? -15.655 -4.486 19.732 1.00 94.81 104 SER A C 1
ATOM 818 O O . SER A 1 104 ? -15.610 -5.577 20.288 1.00 94.81 104 SER A O 1
ATOM 820 N N . LYS A 1 105 ? -16.769 -3.743 19.703 1.00 97.25 105 LYS A N 1
ATOM 821 C CA . LYS A 1 105 ? -18.073 -4.186 20.226 1.00 97.25 105 LYS A CA 1
ATOM 822 C C . LYS A 1 105 ? -19.034 -4.617 19.120 1.00 97.25 105 LYS A C 1
ATOM 824 O O . LYS A 1 105 ? -19.921 -5.418 19.383 1.00 97.25 105 LYS A O 1
ATOM 829 N N . MET A 1 106 ? -18.902 -4.037 17.926 1.00 97.44 106 MET A N 1
ATOM 830 C CA . MET A 1 106 ? -19.862 -4.197 16.829 1.00 97.44 106 MET A CA 1
ATOM 831 C C . MET A 1 106 ? -19.429 -5.205 15.765 1.00 97.44 106 MET A C 1
ATOM 833 O O . MET A 1 106 ? -20.288 -5.748 15.078 1.00 97.44 106 MET A O 1
ATOM 837 N N . LEU A 1 107 ? -18.123 -5.406 15.574 1.00 96.69 107 LEU A N 1
ATOM 838 C CA . LEU A 1 107 ? -17.594 -6.246 14.502 1.00 96.69 107 LEU A CA 1
ATOM 839 C C 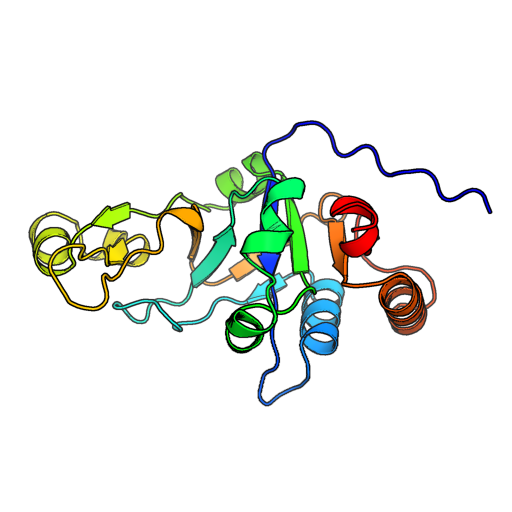. LEU A 1 107 ? -17.075 -7.572 15.048 1.00 96.69 107 LEU A C 1
ATOM 841 O O . LEU A 1 107 ? -16.463 -7.615 16.115 1.00 96.69 107 LEU A O 1
ATOM 845 N N . ASP A 1 108 ? -17.240 -8.629 14.255 1.00 96.19 108 ASP A N 1
ATOM 846 C CA . ASP A 1 108 ? -16.583 -9.906 14.509 1.00 96.19 108 ASP A CA 1
ATOM 847 C C . ASP A 1 108 ? -15.060 -9.734 14.533 1.00 96.19 108 ASP A C 1
ATOM 849 O O . ASP A 1 108 ? -14.477 -8.995 13.732 1.00 96.19 108 ASP A O 1
ATOM 853 N N . GLU A 1 109 ? -14.386 -10.474 15.414 1.00 94.06 109 GLU A N 1
ATOM 854 C CA . GLU A 1 109 ? -12.928 -10.404 15.573 1.00 94.06 109 GLU A CA 1
ATOM 855 C C . GLU A 1 109 ? -12.185 -10.670 14.251 1.00 94.06 109 GLU A C 1
ATOM 857 O O . GLU A 1 109 ? -11.170 -10.039 13.939 1.00 94.06 109 GLU A O 1
ATOM 862 N N . GLN A 1 110 ? -12.754 -11.547 13.419 1.00 93.44 110 GLN A N 1
ATOM 863 C CA . GLN A 1 110 ? -12.231 -11.897 12.101 1.00 93.44 110 GLN A CA 1
ATOM 864 C C . GLN A 1 110 ? -12.266 -10.741 11.098 1.00 93.44 110 GLN A C 1
ATOM 866 O O . GLN A 1 110 ? -11.552 -10.813 10.100 1.00 93.44 110 GLN A O 1
ATOM 871 N N . GLU A 1 111 ? -13.023 -9.677 11.372 1.00 94.81 111 GLU A N 1
ATOM 872 C CA . GLU A 1 111 ? -13.174 -8.490 10.526 1.00 94.81 111 GLU A CA 1
ATOM 873 C C . GLU A 1 111 ? -12.364 -7.289 11.031 1.00 94.81 111 GLU A C 1
ATOM 875 O O . GLU A 1 111 ? -12.103 -6.351 10.274 1.00 94.81 111 GLU A O 1
ATOM 880 N N . LEU A 1 112 ? -11.871 -7.328 12.275 1.00 95.81 112 LEU A N 1
ATOM 881 C CA . LEU A 1 112 ? -11.153 -6.209 12.902 1.00 95.81 112 LEU A CA 1
ATOM 882 C C . LEU A 1 112 ? -9.844 -5.823 12.190 1.00 95.81 112 LEU A C 1
ATOM 884 O O . LEU A 1 112 ? -9.350 -4.708 12.355 1.00 95.81 112 LEU A O 1
ATOM 888 N N . TRP A 1 113 ? -9.281 -6.698 11.353 1.00 94.88 113 TRP A N 1
ATOM 889 C CA . TRP A 1 113 ? -8.127 -6.365 10.505 1.00 94.88 113 TRP A CA 1
ATOM 890 C C . TRP A 1 113 ? -8.450 -5.329 9.426 1.00 94.88 113 TRP A C 1
ATOM 892 O O . TRP A 1 113 ? -7.534 -4.672 8.933 1.00 94.88 113 TRP A O 1
ATOM 902 N N . ARG A 1 114 ? -9.729 -5.146 9.081 1.00 95.56 114 ARG A N 1
ATOM 903 C CA . ARG A 1 114 ? -10.185 -4.089 8.174 1.00 95.56 114 ARG A CA 1
ATOM 904 C C . ARG A 1 114 ? -10.365 -2.753 8.882 1.00 95.56 114 ARG A C 1
ATOM 906 O O . ARG A 1 114 ? -10.579 -1.763 8.204 1.00 95.56 114 ARG A O 1
ATOM 913 N N . VAL A 1 115 ? -10.274 -2.686 10.209 1.00 96.94 115 VAL A N 1
ATOM 914 C CA . VAL A 1 115 ? -10.552 -1.449 10.945 1.00 96.94 115 VAL A CA 1
ATOM 915 C C . VAL A 1 115 ? -9.339 -0.522 10.935 1.00 96.94 115 VAL A C 1
ATOM 917 O O . VAL A 1 115 ? -8.217 -0.915 11.283 1.00 96.94 115 VAL A O 1
ATOM 920 N N . VAL A 1 116 ? -9.591 0.735 10.578 1.00 96.12 116 VAL A N 1
ATOM 921 C CA . VAL A 1 116 ? -8.693 1.870 10.800 1.00 96.12 116 VAL A CA 1
ATOM 922 C C . VAL A 1 116 ? -9.373 2.789 11.803 1.00 96.12 116 VAL A C 1
ATOM 924 O O . VAL A 1 116 ? -10.490 3.249 11.579 1.00 96.12 116 VAL A O 1
ATOM 927 N N . ALA A 1 117 ? -8.713 3.024 12.936 1.00 94.75 117 ALA A N 1
ATOM 928 C CA . ALA A 1 117 ? -9.279 3.870 13.975 1.00 94.75 117 ALA A CA 1
ATOM 929 C C . ALA A 1 117 ? -9.375 5.320 13.481 1.00 94.75 117 ALA A C 1
ATOM 931 O O . ALA A 1 117 ? -8.375 5.873 13.020 1.00 94.75 117 ALA A O 1
ATOM 932 N N . ILE A 1 118 ? -10.558 5.912 13.622 1.00 95.88 118 ILE A N 1
ATOM 933 C CA . ILE A 1 118 ? -10.797 7.347 13.459 1.00 95.88 118 ILE A CA 1
ATOM 934 C C . ILE A 1 118 ? -11.268 7.914 14.798 1.00 95.88 118 ILE A C 1
ATOM 936 O O . ILE A 1 118 ? -12.084 7.296 15.480 1.00 95.88 118 ILE A O 1
ATOM 940 N N . ASP A 1 119 ? -10.725 9.061 15.185 1.00 95.88 119 ASP A N 1
ATOM 941 C CA . ASP A 1 119 ? -11.146 9.807 16.368 1.00 95.88 119 ASP A CA 1
ATOM 942 C C . ASP A 1 119 ? -10.941 11.303 16.102 1.00 95.88 119 ASP A C 1
ATOM 944 O O . ASP A 1 119 ? -9.830 11.832 16.192 1.00 95.88 119 ASP A O 1
ATOM 948 N N . LEU A 1 120 ? -12.030 11.974 15.720 1.00 95.88 120 LEU A N 1
ATOM 949 C CA . LEU A 1 120 ? -12.048 13.411 15.439 1.00 95.88 120 LEU A CA 1
ATOM 950 C C . LEU A 1 120 ? -12.214 14.261 16.709 1.00 95.88 120 LEU A C 1
ATOM 952 O O . LEU A 1 120 ? -12.148 15.485 16.626 1.00 95.88 120 LEU A O 1
ATOM 956 N N . GLY A 1 121 ? -12.456 13.631 17.865 1.00 94.69 121 GLY A N 1
ATOM 957 C CA . GLY A 1 121 ? -12.637 14.309 19.149 1.00 94.69 121 GLY A CA 1
ATOM 958 C C . GLY A 1 121 ? -11.337 14.510 19.930 1.00 94.69 121 GLY A C 1
ATOM 959 O O . GLY A 1 121 ? -11.281 15.385 20.793 1.00 94.69 121 GLY A O 1
ATOM 960 N N . GLN A 1 122 ? -10.289 13.729 19.645 1.00 94.19 122 GLN A N 1
ATOM 961 C CA . GLN A 1 122 ? -8.966 13.920 20.250 1.00 94.19 122 GLN A CA 1
ATOM 962 C C . GLN A 1 122 ? -8.150 15.048 19.588 1.00 94.19 122 GLN A C 1
ATOM 964 O O . GLN A 1 122 ? -8.371 15.410 18.433 1.00 94.19 122 GLN A O 1
ATOM 969 N N . THR A 1 123 ? -7.139 15.557 20.304 1.00 93.88 123 THR A N 1
ATOM 970 C CA . THR A 1 123 ? -6.230 16.612 19.819 1.00 93.88 123 THR A CA 1
ATOM 971 C C . THR A 1 123 ? -4.775 16.122 19.823 1.00 93.88 123 THR A C 1
ATOM 973 O O . THR A 1 123 ? -4.239 15.857 20.901 1.00 93.88 123 THR A O 1
ATOM 976 N N . PRO A 1 124 ? -4.097 16.039 18.658 1.00 91.94 124 PRO A N 1
ATOM 977 C CA . PRO A 1 124 ? -4.629 16.268 17.309 1.00 91.94 124 PRO A CA 1
ATOM 978 C C . PRO A 1 124 ? -5.604 15.157 16.862 1.00 91.94 124 PRO A C 1
ATOM 980 O O . PRO A 1 124 ? -5.497 14.030 17.359 1.00 91.94 124 PRO A O 1
ATOM 983 N N . PRO A 1 125 ? -6.511 15.437 15.904 1.00 94.50 125 PRO A N 1
ATOM 984 C CA . PRO A 1 125 ? -7.461 14.445 15.407 1.00 94.50 125 PRO A CA 1
ATOM 985 C C . PRO A 1 125 ? -6.735 13.262 14.759 1.00 94.50 125 PRO A C 1
ATOM 987 O O . PRO A 1 125 ? -5.732 13.430 14.058 1.00 94.50 125 PRO A O 1
ATOM 990 N N . LEU A 1 126 ? -7.247 12.055 14.994 1.00 93.06 126 LEU A N 1
ATOM 991 C CA . LEU A 1 126 ? -6.810 10.839 14.317 1.00 93.06 126 LEU A CA 1
ATOM 992 C C . LEU A 1 126 ? -7.707 10.604 13.103 1.00 93.06 126 LEU A C 1
ATOM 994 O O . LEU A 1 126 ? -8.793 10.046 13.241 1.00 93.06 126 LEU A O 1
ATOM 998 N N . ASP A 1 127 ? -7.240 11.002 11.922 1.00 93.12 127 ASP A N 1
ATOM 999 C CA . ASP A 1 127 ? -7.967 10.826 10.665 1.00 93.12 127 ASP A CA 1
ATOM 1000 C C . ASP A 1 127 ? -7.022 10.399 9.533 1.00 93.12 127 ASP A C 1
ATOM 1002 O O . ASP A 1 127 ? -6.059 11.094 9.211 1.00 93.12 127 ASP A O 1
ATOM 1006 N N . TRP A 1 128 ? -7.313 9.239 8.940 1.00 89.44 128 TRP A N 1
ATOM 1007 C CA . TRP A 1 128 ? -6.611 8.670 7.782 1.00 89.44 128 TRP A CA 1
ATOM 1008 C C . TRP A 1 128 ? -7.580 8.354 6.633 1.00 89.44 128 TRP A C 1
ATOM 1010 O O . TRP A 1 128 ? -7.272 7.557 5.746 1.00 89.44 128 TRP A O 1
ATOM 1020 N N . THR A 1 129 ? -8.780 8.942 6.642 1.00 91.50 129 THR A N 1
ATOM 1021 C CA . THR A 1 129 ? -9.818 8.697 5.624 1.00 91.50 129 THR A CA 1
ATOM 1022 C C . THR A 1 129 ? -9.387 9.130 4.228 1.00 91.50 129 THR A C 1
ATOM 1024 O O . THR A 1 129 ? -9.770 8.505 3.239 1.00 91.50 129 THR A O 1
ATOM 1027 N N . PHE A 1 130 ? -8.515 10.136 4.141 1.00 86.75 130 PHE A N 1
ATOM 1028 C CA . PHE A 1 130 ? -7.931 10.602 2.885 1.00 86.75 130 PHE A CA 1
ATOM 1029 C C . PHE A 1 130 ? -7.061 9.545 2.183 1.00 86.75 130 PHE A C 1
ATOM 1031 O O . PHE A 1 130 ? -6.868 9.638 0.975 1.00 86.75 130 PHE A O 1
ATOM 1038 N N . GLU A 1 131 ? -6.554 8.531 2.900 1.00 87.75 131 GLU A N 1
ATOM 1039 C CA . GLU A 1 131 ? -5.786 7.436 2.289 1.00 87.75 131 GLU A CA 1
ATOM 1040 C C . GLU A 1 131 ? -6.680 6.482 1.481 1.00 87.75 131 GLU A C 1
ATOM 1042 O O . GLU A 1 131 ? -6.178 5.774 0.605 1.00 87.75 131 GLU A O 1
ATOM 1047 N N . ARG A 1 132 ? -7.998 6.470 1.756 1.00 93.12 132 ARG A N 1
ATOM 1048 C CA . ARG A 1 132 ? -8.979 5.560 1.140 1.00 93.12 132 ARG A CA 1
ATOM 1049 C C . ARG A 1 132 ? -8.435 4.128 1.139 1.00 93.12 132 ARG A C 1
ATOM 1051 O O . ARG A 1 132 ? -8.338 3.490 0.094 1.00 93.12 132 ARG A O 1
ATOM 1058 N N . GLU A 1 133 ? -7.986 3.673 2.309 1.00 95.06 133 GLU A N 1
ATOM 1059 C CA . GLU A 1 133 ? -7.150 2.482 2.450 1.00 95.06 133 GLU A CA 1
ATOM 1060 C C . GLU A 1 133 ? -7.922 1.209 2.068 1.00 95.06 133 GLU A C 1
ATOM 1062 O O . GLU A 1 133 ? -9.109 1.030 2.352 1.00 95.06 133 GLU A O 1
ATOM 1067 N N . TRP A 1 134 ? -7.215 0.289 1.426 1.00 97.50 134 TRP A N 1
ATOM 1068 C CA . TRP A 1 134 ? -7.635 -1.081 1.182 1.00 97.50 134 TRP A CA 1
ATOM 1069 C C . TRP A 1 134 ? -6.639 -2.030 1.837 1.00 97.50 134 TRP A C 1
ATOM 1071 O O . TRP A 1 134 ? -5.440 -1.755 1.880 1.00 97.50 134 TRP A O 1
ATOM 1081 N N . ARG A 1 135 ? -7.122 -3.170 2.331 1.00 97.81 135 ARG A N 1
ATOM 1082 C CA . ARG A 1 135 ? -6.283 -4.207 2.933 1.00 97.81 135 ARG A CA 1
ATOM 1083 C C . ARG A 1 135 ? -6.520 -5.561 2.298 1.00 97.81 135 ARG A C 1
ATOM 1085 O O . ARG A 1 135 ? -7.641 -5.887 1.918 1.00 97.81 135 ARG A O 1
ATOM 1092 N N . ILE A 1 136 ? -5.477 -6.375 2.280 1.00 97.12 136 ILE A N 1
ATOM 1093 C CA . ILE A 1 136 ? -5.527 -7.816 2.009 1.00 97.12 136 ILE A CA 1
ATOM 1094 C C . ILE A 1 136 ? -4.688 -8.540 3.063 1.00 97.12 136 ILE A C 1
ATOM 1096 O O . ILE A 1 136 ? -3.662 -8.019 3.498 1.00 97.12 136 ILE A O 1
ATOM 1100 N N . ALA A 1 137 ? -5.137 -9.711 3.510 1.00 95.38 137 ALA A N 1
ATOM 1101 C CA . ALA A 1 137 ? -4.436 -10.496 4.520 1.00 95.38 137 ALA A CA 1
ATOM 1102 C C . ALA A 1 137 ? -3.145 -11.126 3.968 1.00 95.38 137 ALA A C 1
ATOM 1104 O O . ALA A 1 137 ? -3.104 -11.562 2.821 1.00 95.38 137 ALA A O 1
ATOM 1105 N N . GLU A 1 138 ? -2.125 -11.220 4.822 1.00 95.62 138 GLU A N 1
ATOM 1106 C CA . GLU A 1 138 ? -0.834 -11.882 4.592 1.00 95.62 138 GLU A CA 1
ATOM 1107 C C . GLU A 1 138 ? 0.021 -11.287 3.466 1.00 95.62 138 GLU A C 1
ATOM 1109 O O . GLU A 1 138 ? 1.058 -10.681 3.729 1.00 95.62 138 GLU A O 1
ATOM 1114 N N . GLN A 1 139 ? -0.379 -11.460 2.210 1.00 97.56 139 GLN A N 1
ATOM 1115 C CA . GLN A 1 139 ? 0.399 -11.063 1.043 1.00 97.56 139 GLN A CA 1
ATOM 1116 C C . GLN A 1 139 ? -0.487 -10.849 -0.184 1.00 97.56 139 GLN A C 1
ATOM 1118 O O . GLN A 1 139 ? -1.592 -11.380 -0.279 1.00 97.56 139 GLN A O 1
ATOM 1123 N N . LEU A 1 140 ? 0.040 -10.124 -1.165 1.00 97.50 140 LEU A N 1
ATOM 1124 C CA . LEU A 1 140 ? -0.600 -9.913 -2.456 1.00 97.50 140 LEU A CA 1
ATOM 1125 C C . LEU A 1 140 ? 0.349 -10.329 -3.572 1.00 97.50 140 LEU A C 1
ATOM 1127 O O . LEU A 1 140 ? 1.433 -9.765 -3.720 1.00 97.50 140 LEU A O 1
ATOM 1131 N N . LYS A 1 141 ? -0.066 -11.318 -4.363 1.00 97.12 141 LYS A N 1
ATOM 1132 C CA . LYS A 1 141 ? 0.630 -11.672 -5.599 1.00 97.12 141 LYS A CA 1
ATOM 1133 C C . LYS A 1 141 ? 0.393 -10.570 -6.629 1.00 97.12 141 LYS A C 1
ATOM 1135 O O . LYS A 1 141 ? -0.723 -10.071 -6.744 1.00 97.12 141 LYS A O 1
ATOM 1140 N N . LEU A 1 142 ? 1.437 -10.186 -7.352 1.00 94.56 142 LEU A N 1
ATOM 1141 C CA . LEU A 1 142 ? 1.312 -9.257 -8.463 1.00 94.56 142 LEU A CA 1
ATOM 1142 C C . LEU A 1 142 ? 0.730 -9.969 -9.692 1.00 94.56 142 LEU A C 1
ATOM 1144 O O . LEU A 1 142 ? 1.076 -11.126 -9.956 1.00 94.56 142 LEU A O 1
ATOM 1148 N N . PRO A 1 143 ? -0.110 -9.285 -10.482 1.00 87.31 143 PRO A N 1
ATOM 1149 C CA . PRO A 1 143 ? -0.422 -9.741 -11.826 1.00 87.31 143 PRO A CA 1
ATOM 1150 C C . PRO A 1 143 ? 0.840 -9.600 -12.689 1.00 87.31 143 PRO A C 1
ATOM 1152 O O . PRO A 1 143 ? 1.404 -8.511 -12.773 1.00 87.31 143 PRO A O 1
ATOM 1155 N N . SER A 1 144 ? 1.273 -10.689 -13.329 1.00 69.44 144 SER A N 1
ATOM 1156 C CA . SER A 1 144 ? 2.551 -10.778 -14.061 1.00 69.44 144 SER A CA 1
ATOM 1157 C C . SER A 1 144 ? 2.745 -9.693 -15.127 1.00 69.44 144 SER A C 1
ATOM 1159 O O . SER A 1 144 ? 3.866 -9.250 -15.336 1.00 69.44 144 SER A O 1
ATOM 1161 N N . GLU A 1 145 ? 1.662 -9.224 -15.750 1.00 73.19 145 GLU A N 1
ATOM 1162 C CA . GLU A 1 145 ? 1.682 -8.184 -16.794 1.00 73.19 145 GLU A CA 1
ATOM 1163 C C . GLU A 1 145 ? 0.697 -7.035 -16.507 1.00 73.19 145 GLU A C 1
ATOM 1165 O O . GLU A 1 145 ? 0.440 -6.196 -17.362 1.00 73.19 145 GLU A O 1
ATOM 1170 N N . GLY A 1 146 ? 0.108 -6.993 -15.306 1.00 83.50 146 GLY A N 1
ATOM 1171 C CA . GLY A 1 146 ? -0.917 -6.000 -14.940 1.00 83.50 146 GLY A CA 1
ATOM 1172 C C . GLY A 1 146 ? -0.470 -4.984 -13.889 1.00 83.50 146 GLY A C 1
ATOM 1173 O O . GLY A 1 146 ? -1.238 -4.090 -13.537 1.00 83.50 146 GLY A O 1
ATOM 1174 N N . ALA A 1 147 ? 0.736 -5.152 -13.340 1.00 92.31 147 ALA A N 1
ATOM 1175 C CA . ALA A 1 147 ? 1.298 -4.279 -12.319 1.00 92.31 147 ALA A CA 1
ATOM 1176 C C . ALA A 1 147 ? 2.214 -3.241 -12.962 1.00 92.31 147 ALA A C 1
ATOM 1178 O O . ALA A 1 147 ? 3.047 -3.585 -13.795 1.00 92.31 147 ALA A O 1
ATOM 1179 N N . VAL A 1 148 ? 2.096 -1.988 -12.542 1.00 93.88 148 VAL A N 1
ATOM 1180 C CA . VAL A 1 148 ? 2.934 -0.878 -13.002 1.00 93.88 148 VAL A CA 1
ATOM 1181 C C . VAL A 1 148 ? 3.802 -0.419 -11.844 1.00 93.88 148 VAL A C 1
ATOM 1183 O O . VAL A 1 148 ? 3.292 -0.180 -10.749 1.00 93.88 148 VAL A O 1
ATOM 1186 N N . ALA A 1 149 ? 5.106 -0.295 -12.066 1.00 95.56 149 ALA A N 1
ATOM 1187 C CA . ALA A 1 149 ? 6.001 0.269 -11.068 1.00 95.56 149 ALA A CA 1
ATOM 1188 C C . ALA A 1 149 ? 5.890 1.800 -11.063 1.00 95.56 149 ALA A C 1
ATOM 1190 O O . ALA A 1 149 ? 5.844 2.445 -12.109 1.00 95.56 149 ALA A O 1
ATOM 1191 N N . LEU A 1 150 ? 5.853 2.384 -9.872 1.00 95.00 150 LEU A N 1
ATOM 1192 C CA . LEU A 1 150 ? 5.861 3.823 -9.644 1.00 95.00 150 LEU A CA 1
ATOM 1193 C C . LEU A 1 150 ? 7.201 4.195 -9.016 1.00 95.00 150 LEU A C 1
ATOM 1195 O O . LEU A 1 150 ? 7.592 3.579 -8.024 1.00 95.00 150 LEU A O 1
ATOM 1199 N N . VAL A 1 151 ? 7.889 5.188 -9.573 1.00 95.81 151 VAL A N 1
ATOM 1200 C CA . VAL A 1 151 ? 9.188 5.676 -9.074 1.00 95.81 151 VAL A CA 1
ATOM 1201 C C . VAL A 1 151 ? 9.215 7.203 -9.044 1.00 95.81 151 VAL A C 1
ATOM 1203 O O . VAL A 1 151 ? 8.375 7.843 -9.671 1.00 95.81 151 VAL A O 1
ATOM 1206 N N . GLU A 1 152 ? 10.152 7.827 -8.327 1.00 93.88 152 GLU A N 1
ATOM 1207 C CA . GLU A 1 152 ? 10.139 9.289 -8.176 1.00 93.88 152 GLU A CA 1
ATOM 1208 C C . GLU A 1 152 ? 10.493 10.011 -9.485 1.00 93.88 152 GLU A C 1
ATOM 1210 O O . GLU A 1 152 ? 9.808 10.957 -9.882 1.00 93.88 152 GLU A O 1
ATOM 1215 N N . THR A 1 153 ? 11.564 9.586 -10.155 1.00 94.69 153 THR A N 1
ATOM 1216 C CA . THR A 1 153 ? 12.189 10.313 -11.267 1.00 94.69 153 THR A CA 1
ATOM 1217 C C . THR A 1 153 ? 12.569 9.403 -12.435 1.00 94.69 153 THR A C 1
ATOM 1219 O O . THR A 1 153 ? 12.629 8.187 -12.306 1.00 94.69 153 THR A O 1
ATOM 1222 N N . TRP A 1 154 ? 12.913 9.995 -13.582 1.00 95.56 154 TRP A N 1
ATOM 1223 C CA . TRP A 1 154 ? 13.477 9.252 -14.717 1.00 95.56 154 TRP A CA 1
ATOM 1224 C C . TRP A 1 154 ? 14.793 8.539 -14.403 1.00 95.56 154 TRP A C 1
ATOM 1226 O O . TRP A 1 154 ? 15.040 7.477 -14.955 1.00 95.56 154 TRP A O 1
ATOM 1236 N N . ARG A 1 155 ? 15.612 9.077 -13.493 1.00 96.69 155 ARG A N 1
ATOM 1237 C CA . ARG A 1 155 ? 16.835 8.390 -13.057 1.00 96.69 155 ARG A CA 1
ATOM 1238 C C . ARG A 1 155 ? 16.507 7.080 -12.340 1.00 96.69 155 ARG A C 1
ATOM 1240 O O . ARG A 1 155 ? 17.212 6.098 -12.513 1.00 96.69 155 ARG A O 1
ATOM 1247 N N . ASP A 1 156 ? 15.421 7.072 -11.574 1.00 97.19 156 ASP A N 1
ATOM 1248 C CA . ASP A 1 156 ? 14.941 5.878 -10.882 1.00 97.19 156 ASP A CA 1
ATOM 1249 C C . ASP A 1 156 ? 14.364 4.844 -11.864 1.00 97.19 156 ASP A C 1
ATOM 1251 O O . ASP A 1 156 ? 14.423 3.646 -11.604 1.00 97.19 156 ASP A O 1
ATOM 1255 N N . VAL A 1 157 ? 13.829 5.296 -13.008 1.00 97.25 157 VAL A N 1
ATOM 1256 C CA . VAL A 1 157 ? 13.444 4.406 -14.115 1.00 97.25 157 VAL A CA 1
ATOM 1257 C C . VAL A 1 157 ? 14.682 3.703 -14.666 1.00 97.25 157 VAL A C 1
ATOM 1259 O O . VAL A 1 157 ? 14.674 2.480 -14.780 1.00 97.25 157 VAL A O 1
ATOM 1262 N N . ASP A 1 158 ? 15.738 4.461 -14.974 1.00 97.62 158 ASP A N 1
ATOM 1263 C CA . ASP A 1 158 ? 16.986 3.914 -15.518 1.00 97.62 158 ASP A CA 1
ATOM 1264 C C . ASP A 1 158 ? 17.644 2.923 -14.530 1.00 97.62 158 ASP A C 1
ATOM 1266 O O . ASP A 1 158 ? 18.005 1.821 -14.941 1.00 97.62 158 ASP A O 1
ATOM 1270 N N . ASP A 1 159 ? 17.698 3.252 -13.228 1.00 97.62 159 ASP A N 1
ATOM 1271 C CA . ASP A 1 159 ? 18.182 2.347 -12.161 1.00 97.62 159 ASP A CA 1
ATOM 1272 C C . ASP A 1 159 ? 17.383 1.032 -12.135 1.00 97.62 159 ASP A C 1
ATOM 1274 O O . ASP A 1 159 ? 17.944 -0.065 -12.100 1.00 97.62 159 ASP A O 1
ATOM 1278 N N . LEU A 1 160 ? 16.050 1.103 -12.228 1.00 96.38 160 LEU A N 1
ATOM 1279 C CA . LEU A 1 160 ? 15.232 -0.107 -12.233 1.00 96.38 160 LEU A CA 1
ATOM 1280 C C . LEU A 1 160 ? 15.482 -0.960 -13.484 1.00 96.38 160 LEU A C 1
ATOM 1282 O O . LEU A 1 160 ? 15.576 -2.178 -13.370 1.00 96.38 160 LEU A O 1
ATOM 1286 N N . TYR A 1 161 ? 15.637 -0.358 -14.665 1.00 97.19 161 TYR A N 1
ATOM 1287 C CA . TYR A 1 161 ? 16.013 -1.112 -15.865 1.00 97.19 161 TYR A CA 1
ATOM 1288 C C . TYR A 1 161 ? 17.381 -1.786 -15.719 1.00 97.19 161 TYR A C 1
ATOM 1290 O O . TYR A 1 161 ? 17.515 -2.947 -16.104 1.00 97.19 161 TYR A O 1
ATOM 1298 N N . GLU A 1 162 ? 18.369 -1.110 -15.131 1.00 97.88 162 GLU A N 1
ATOM 1299 C CA . GLU A 1 162 ? 19.699 -1.677 -14.881 1.00 97.88 162 GLU A CA 1
ATOM 1300 C C . GLU A 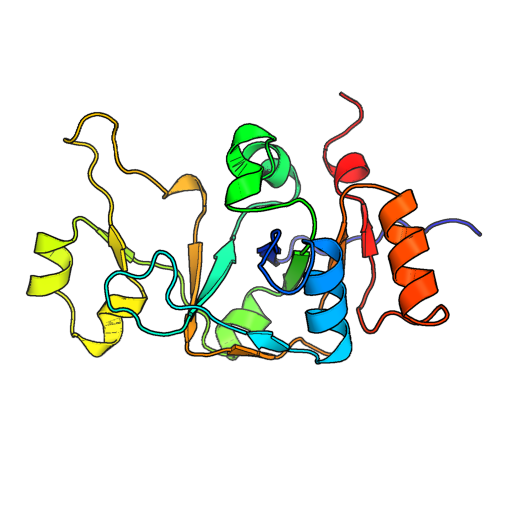1 162 ? 19.628 -2.895 -13.945 1.00 97.88 162 GLU A C 1
ATOM 1302 O O . GLU A 1 162 ? 20.144 -3.965 -14.273 1.00 97.88 162 GLU A O 1
ATOM 1307 N N . ARG A 1 163 ? 18.890 -2.792 -12.830 1.00 97.06 163 ARG A N 1
ATOM 1308 C CA . ARG A 1 163 ? 18.702 -3.883 -11.847 1.00 97.06 163 ARG A CA 1
ATOM 1309 C C . ARG A 1 163 ? 18.026 -5.140 -12.403 1.00 97.06 163 ARG A C 1
ATOM 1311 O O . ARG A 1 163 ? 18.074 -6.186 -11.747 1.00 97.06 163 ARG A O 1
ATOM 1318 N N . PHE A 1 164 ? 17.348 -5.024 -13.541 1.00 96.56 164 PHE A N 1
ATOM 1319 C CA . PHE A 1 164 ? 16.604 -6.103 -14.193 1.00 96.56 164 PHE A CA 1
ATOM 1320 C C . PHE A 1 164 ? 17.089 -6.375 -15.625 1.00 96.56 164 PHE A C 1
ATOM 1322 O O . PHE A 1 164 ? 16.335 -6.932 -16.418 1.00 96.56 164 PHE A O 1
ATOM 1329 N N . GLU A 1 165 ? 18.320 -5.981 -15.968 1.00 97.19 165 GLU A N 1
ATOM 1330 C CA . GLU A 1 165 ? 18.950 -6.272 -17.270 1.00 97.19 165 GLU A CA 1
ATOM 1331 C C . GLU A 1 165 ? 18.077 -5.859 -18.473 1.00 97.19 165 GLU A C 1
ATOM 1333 O O . GLU A 1 165 ? 17.994 -6.542 -19.492 1.00 97.19 165 GLU A O 1
ATOM 1338 N N . GLY A 1 166 ? 17.383 -4.726 -18.349 1.00 95.38 166 GLY A N 1
ATOM 1339 C CA . GLY A 1 166 ? 16.498 -4.202 -19.388 1.00 95.38 166 GLY A CA 1
ATOM 1340 C C . GLY A 1 166 ? 15.071 -4.767 -19.379 1.00 95.38 166 GLY A C 1
ATOM 1341 O O . GLY A 1 166 ? 14.234 -4.260 -20.124 1.00 95.38 166 GLY A O 1
ATOM 1342 N N . ALA A 1 167 ? 14.758 -5.752 -18.529 1.00 94.50 167 ALA A N 1
ATOM 1343 C CA . ALA A 1 167 ? 13.452 -6.416 -18.482 1.00 94.50 167 ALA A CA 1
ATOM 1344 C C . ALA A 1 167 ? 12.820 -6.465 -17.067 1.00 94.50 167 ALA A C 1
ATOM 1346 O O . ALA A 1 167 ? 12.633 -7.548 -16.503 1.00 94.50 167 ALA A O 1
ATOM 1347 N N . PRO A 1 168 ? 12.445 -5.315 -16.470 1.00 94.75 168 PRO A N 1
ATOM 1348 C CA . PRO A 1 168 ? 11.685 -5.290 -15.220 1.00 94.75 168 PRO A CA 1
ATOM 1349 C C . PRO A 1 168 ? 10.364 -6.075 -15.344 1.00 94.75 168 PRO A C 1
ATOM 1351 O O . PRO A 1 168 ? 9.613 -5.834 -16.290 1.00 94.75 168 PRO A O 1
ATOM 1354 N N . PRO A 1 169 ? 10.022 -6.967 -14.393 1.00 94.12 169 PRO A N 1
ATOM 1355 C CA . PRO A 1 169 ? 8.834 -7.826 -14.466 1.00 94.12 169 PRO A CA 1
ATOM 1356 C C . PRO A 1 169 ? 7.557 -7.059 -14.078 1.00 94.12 169 PRO A C 1
ATOM 1358 O O . PRO A 1 169 ? 6.942 -7.297 -13.037 1.00 94.12 169 PRO A O 1
ATOM 1361 N N . CYS A 1 170 ? 7.190 -6.080 -14.900 1.00 93.56 170 CYS A N 1
ATOM 1362 C CA . CYS A 1 170 ? 6.010 -5.237 -14.747 1.00 93.56 170 CYS A CA 1
ATOM 1363 C C . CYS A 1 170 ? 5.535 -4.728 -16.116 1.00 93.56 170 CYS A C 1
ATOM 1365 O O . CYS A 1 170 ? 6.285 -4.727 -17.087 1.00 93.56 170 CYS A O 1
ATOM 1367 N N . ALA A 1 171 ? 4.292 -4.257 -16.188 1.00 92.31 171 ALA A N 1
ATOM 1368 C CA . ALA A 1 171 ? 3.675 -3.731 -17.408 1.00 92.31 171 ALA A CA 1
ATOM 1369 C C . ALA A 1 171 ? 4.317 -2.423 -17.903 1.00 92.31 171 ALA A C 1
ATOM 1371 O O . ALA A 1 171 ? 4.132 -2.013 -19.046 1.00 92.31 171 ALA A O 1
ATOM 1372 N N . GLY A 1 172 ? 5.026 -1.730 -17.014 1.00 92.50 172 GLY A N 1
ATOM 1373 C CA . GLY A 1 172 ? 5.667 -0.456 -17.281 1.00 92.50 172 GLY A CA 1
ATOM 1374 C C . GLY A 1 172 ? 6.116 0.218 -15.992 1.00 92.50 172 GLY A C 1
ATOM 1375 O O . GLY A 1 172 ? 5.748 -0.196 -14.889 1.00 92.50 172 GLY A O 1
ATOM 1376 N N . ILE A 1 173 ? 6.901 1.280 -16.147 1.00 94.38 173 ILE A N 1
ATOM 1377 C CA . ILE A 1 173 ? 7.400 2.101 -15.046 1.00 94.38 173 ILE A CA 1
ATOM 1378 C C . ILE A 1 173 ? 6.963 3.541 -15.297 1.00 94.38 173 ILE A C 1
ATOM 1380 O O . ILE A 1 173 ? 7.171 4.062 -16.394 1.00 94.38 173 ILE A O 1
ATOM 1384 N N . ILE A 1 174 ? 6.370 4.182 -14.290 1.00 92.19 174 ILE A N 1
ATOM 1385 C CA . ILE A 1 174 ? 5.923 5.572 -14.371 1.00 92.19 174 ILE A CA 1
ATOM 1386 C C . ILE A 1 174 ? 6.697 6.437 -13.366 1.00 92.19 174 ILE A C 1
ATOM 1388 O O . ILE A 1 174 ? 6.614 6.187 -12.158 1.00 92.19 174 ILE A O 1
ATOM 1392 N N . PRO A 1 175 ? 7.413 7.477 -13.834 1.00 93.38 175 PRO A N 1
ATOM 1393 C CA . PRO A 1 175 ? 7.984 8.489 -12.962 1.00 93.38 175 PRO A CA 1
ATOM 1394 C C . PRO A 1 175 ? 6.881 9.429 -12.461 1.00 93.38 175 PRO A C 1
ATOM 1396 O O . PRO A 1 175 ? 6.218 10.127 -13.227 1.00 93.38 175 PRO A O 1
ATOM 1399 N N . LEU A 1 176 ? 6.688 9.465 -11.148 1.00 90.44 176 LEU A N 1
ATOM 1400 C CA . LEU A 1 176 ? 5.617 10.207 -10.488 1.00 90.44 176 LEU A CA 1
ATOM 1401 C C . LEU A 1 176 ? 5.728 11.722 -10.691 1.00 90.44 176 LEU A C 1
ATOM 1403 O O . LEU A 1 176 ? 4.706 12.397 -10.779 1.00 90.44 176 LEU A O 1
ATOM 1407 N N . ARG A 1 177 ? 6.945 12.270 -10.803 1.00 88.88 177 ARG A N 1
ATOM 1408 C CA . ARG A 1 177 ? 7.131 13.710 -11.051 1.00 88.88 177 ARG A CA 1
ATOM 1409 C C . ARG A 1 177 ? 6.518 14.187 -12.367 1.00 88.88 177 ARG A C 1
ATOM 1411 O O . ARG A 1 177 ? 6.054 15.319 -12.412 1.00 88.88 177 ARG A O 1
ATOM 1418 N N . ASP A 1 178 ? 6.449 13.335 -13.385 1.00 85.00 178 ASP A N 1
ATOM 1419 C CA . ASP A 1 178 ? 5.813 13.688 -14.659 1.00 85.00 178 ASP A CA 1
ATOM 1420 C C . ASP A 1 178 ? 4.283 13.745 -14.524 1.00 85.00 178 ASP A C 1
ATOM 1422 O O . ASP A 1 178 ? 3.624 14.529 -15.203 1.00 85.00 178 ASP A O 1
ATOM 1426 N N . LEU A 1 179 ? 3.712 12.950 -13.611 1.00 78.88 179 LEU A N 1
ATOM 1427 C CA . LEU A 1 179 ? 2.273 12.933 -13.333 1.00 78.88 179 LEU A CA 1
ATOM 1428 C C . LEU A 1 179 ? 1.811 14.113 -12.477 1.00 78.88 179 LEU A C 1
ATOM 1430 O O . LEU A 1 179 ? 0.650 14.510 -12.554 1.00 78.88 179 LEU A O 1
ATOM 1434 N N . PHE A 1 180 ? 2.694 14.663 -11.645 1.00 77.75 180 PHE A N 1
ATOM 1435 C CA . PHE A 1 180 ? 2.362 15.783 -10.763 1.00 77.75 180 PHE A CA 1
ATOM 1436 C C . PHE A 1 180 ? 2.358 17.139 -11.473 1.00 77.75 180 PHE A C 1
ATOM 1438 O O . PHE A 1 180 ? 1.944 18.128 -10.869 1.00 77.75 180 PHE A O 1
ATOM 1445 N N . GLY A 1 181 ? 2.754 17.169 -12.749 1.00 60.88 181 GLY A N 1
ATOM 1446 C CA . GLY A 1 181 ? 2.988 18.394 -13.499 1.00 60.88 181 GLY A CA 1
ATOM 1447 C C . GLY A 1 181 ? 4.260 19.094 -13.025 1.00 60.88 181 GLY A C 1
ATOM 1448 O O . GLY A 1 181 ? 4.657 19.004 -11.861 1.00 60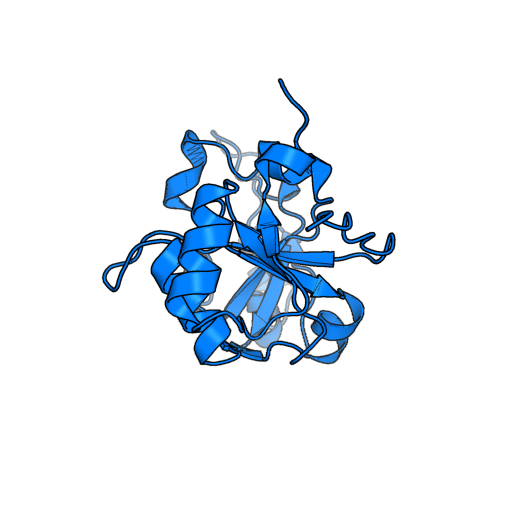.88 181 GLY A O 1
ATOM 1449 N N . SER A 1 182 ? 4.919 19.799 -13.940 1.00 43.06 182 SER A N 1
ATOM 1450 C CA . SER A 1 182 ? 5.926 20.794 -13.583 1.00 43.06 182 SER A CA 1
ATOM 1451 C C . SER A 1 182 ? 5.247 21.814 -12.668 1.00 43.06 182 SER A C 1
ATOM 1453 O O . SER A 1 182 ? 4.411 22.587 -13.135 1.00 43.06 182 SER A O 1
ATOM 1455 N N . ALA A 1 183 ? 5.533 21.754 -11.369 1.00 38.91 183 ALA A N 1
ATOM 1456 C CA . ALA A 1 183 ? 5.236 22.863 -10.472 1.00 38.91 183 ALA A CA 1
ATOM 1457 C C . ALA A 1 183 ? 6.026 24.104 -10.905 1.00 38.91 183 ALA A C 1
ATOM 1459 O O . ALA A 1 183 ? 7.181 23.927 -11.365 1.00 38.91 183 ALA A O 1
#